Protein AF-A0A376K3M1-F1 (afdb_monomer)

Structure (mmCIF, N/CA/C/O backbone):
data_AF-A0A376K3M1-F1
#
_entry.id   AF-A0A376K3M1-F1
#
loop_
_atom_site.group_PDB
_atom_site.id
_atom_site.type_symbol
_atom_site.label_atom_id
_atom_site.label_alt_id
_atom_site.label_comp_id
_atom_site.label_asym_id
_atom_site.label_entity_id
_atom_site.label_seq_id
_atom_site.pdbx_PDB_ins_code
_atom_site.Cartn_x
_atom_site.Cartn_y
_atom_site.Cartn_z
_atom_site.occupancy
_atom_site.B_iso_or_equiv
_atom_site.auth_seq_id
_atom_site.auth_comp_id
_atom_site.auth_asym_id
_atom_site.auth_atom_id
_atom_site.pdbx_PDB_model_num
ATOM 1 N N . MET A 1 1 ? 22.649 -4.573 9.377 1.00 35.03 1 MET A N 1
ATOM 2 C CA . MET A 1 1 ? 21.528 -5.254 10.057 1.00 35.03 1 MET A CA 1
ATOM 3 C C . MET A 1 1 ? 20.414 -5.437 9.044 1.00 35.03 1 MET A C 1
ATOM 5 O O . MET A 1 1 ? 19.649 -4.514 8.793 1.00 35.03 1 MET A O 1
ATOM 9 N N . GLU A 1 2 ? 20.400 -6.587 8.384 1.00 42.19 2 GLU A N 1
ATOM 10 C CA . GLU A 1 2 ? 19.423 -6.925 7.355 1.00 42.19 2 GLU A CA 1
ATOM 11 C C . GLU A 1 2 ? 18.189 -7.479 8.070 1.00 42.19 2 GLU A C 1
ATOM 13 O O . GLU A 1 2 ? 18.160 -8.619 8.524 1.00 42.19 2 GLU A O 1
ATOM 18 N N . ASN A 1 3 ? 17.200 -6.616 8.305 1.00 45.53 3 ASN A N 1
ATOM 19 C CA . ASN A 1 3 ? 15.932 -7.010 8.913 1.00 45.53 3 ASN A CA 1
ATOM 20 C C . ASN A 1 3 ? 15.087 -7.697 7.827 1.00 45.53 3 ASN A C 1
ATOM 22 O O . ASN A 1 3 ? 14.103 -7.145 7.322 1.00 45.53 3 ASN A O 1
ATOM 26 N N . GLU A 1 4 ? 15.527 -8.886 7.408 1.00 48.16 4 GLU A N 1
ATOM 27 C CA . GLU A 1 4 ? 14.721 -9.801 6.615 1.00 48.16 4 GLU A CA 1
ATOM 28 C C . GLU A 1 4 ? 13.447 -10.070 7.407 1.00 48.16 4 GLU A C 1
ATOM 30 O O . GLU A 1 4 ? 13.436 -10.678 8.478 1.00 48.16 4 GLU A O 1
ATOM 35 N N . GLN A 1 5 ? 12.359 -9.501 6.903 1.00 53.62 5 GLN A N 1
ATOM 36 C CA . GLN A 1 5 ? 11.024 -9.633 7.452 1.00 53.62 5 GLN A CA 1
ATOM 37 C C . GLN A 1 5 ? 10.723 -11.128 7.569 1.00 53.62 5 GLN A C 1
ATOM 39 O O . GLN A 1 5 ? 10.420 -11.761 6.559 1.00 53.62 5 GLN A O 1
ATOM 44 N N . ARG A 1 6 ? 10.841 -11.691 8.784 1.00 54.84 6 ARG A N 1
ATOM 45 C CA . ARG A 1 6 ? 10.531 -13.102 9.045 1.00 54.84 6 ARG A CA 1
ATOM 46 C C . ARG A 1 6 ? 9.170 -13.395 8.419 1.00 54.84 6 ARG A C 1
ATOM 48 O O . ARG A 1 6 ? 8.201 -12.722 8.796 1.00 54.84 6 ARG A O 1
ATOM 55 N N . PRO A 1 7 ? 9.079 -14.331 7.459 1.00 55.19 7 PRO A N 1
ATOM 56 C CA . PRO A 1 7 ? 7.820 -14.624 6.805 1.00 55.19 7 PRO A CA 1
ATOM 57 C C . PRO A 1 7 ? 6.834 -15.046 7.888 1.00 55.19 7 PRO A C 1
ATOM 59 O O . PRO A 1 7 ? 7.030 -16.035 8.594 1.00 55.19 7 PRO A O 1
ATOM 62 N N . THR A 1 8 ? 5.799 -14.232 8.084 1.00 59.06 8 THR A N 1
ATOM 63 C CA . THR A 1 8 ? 4.713 -14.571 8.996 1.00 59.06 8 THR A CA 1
ATOM 64 C C . THR A 1 8 ? 4.053 -15.789 8.375 1.00 59.06 8 THR A C 1
ATOM 66 O O . THR A 1 8 ? 3.540 -15.704 7.264 1.00 59.06 8 THR A O 1
ATOM 69 N N . ARG A 1 9 ? 4.186 -16.937 9.039 1.00 60.66 9 ARG A N 1
ATOM 70 C CA . ARG A 1 9 ? 3.801 -18.270 8.561 1.00 60.66 9 ARG A CA 1
ATOM 71 C C . ARG A 1 9 ? 2.363 -18.248 8.021 1.00 60.66 9 ARG A C 1
ATOM 73 O O . ARG A 1 9 ? 1.428 -18.312 8.806 1.00 60.66 9 ARG A O 1
ATOM 80 N N . GLY A 1 10 ? 2.194 -18.057 6.712 1.00 61.91 10 GLY A N 1
ATOM 81 C CA . GLY A 1 10 ? 0.915 -18.109 5.988 1.00 61.91 10 GLY A CA 1
ATOM 82 C C . GLY A 1 10 ? -0.232 -17.208 6.477 1.00 61.91 10 GLY A C 1
ATOM 83 O O . GLY A 1 10 ? -1.339 -17.350 5.969 1.00 61.91 10 GLY A O 1
ATOM 84 N N . ARG A 1 11 ? -0.032 -16.311 7.454 1.00 76.56 11 ARG A N 1
ATOM 85 C CA . ARG A 1 11 ? -1.136 -15.515 8.010 1.00 76.56 11 ARG A CA 1
ATOM 86 C C . ARG A 1 11 ? -1.522 -14.414 7.025 1.00 76.56 11 ARG A C 1
ATOM 88 O O . ARG A 1 11 ? -0.726 -13.501 6.795 1.00 76.56 11 ARG A O 1
ATOM 95 N N . LEU A 1 12 ? -2.744 -14.494 6.496 1.00 81.06 12 LEU A N 1
ATOM 96 C CA . LEU A 1 12 ? -3.334 -13.430 5.687 1.00 81.06 12 LEU A CA 1
ATOM 97 C C . LEU A 1 12 ? -3.331 -12.116 6.479 1.00 81.06 12 LEU A C 1
ATOM 99 O O . LEU A 1 12 ? -3.625 -12.086 7.680 1.00 81.06 12 LEU A O 1
ATOM 103 N N . SER A 1 13 ? -2.938 -11.030 5.820 1.00 87.69 13 SER A N 1
ATOM 104 C CA . SER A 1 13 ? -3.024 -9.692 6.398 1.00 87.69 13 SER A CA 1
ATOM 105 C C . SER A 1 13 ? -4.470 -9.199 6.356 1.00 87.69 13 SER A C 1
ATOM 107 O O . SER A 1 13 ? -5.246 -9.656 5.525 1.00 87.69 13 SER A O 1
ATOM 109 N N . LYS A 1 14 ? -4.837 -8.230 7.208 1.00 91.19 14 LYS A N 1
ATOM 110 C CA . LYS A 1 14 ? -6.176 -7.611 7.144 1.00 91.19 14 LYS A CA 1
ATOM 111 C C . LYS A 1 14 ? -6.497 -7.065 5.749 1.00 91.19 14 LYS A C 1
ATOM 113 O O . LYS A 1 14 ? -7.626 -7.178 5.307 1.00 91.19 14 LYS A O 1
ATOM 118 N N . VAL A 1 15 ? -5.486 -6.551 5.045 1.00 92.31 15 VAL A N 1
ATOM 119 C CA . VAL A 1 15 ? -5.622 -6.075 3.661 1.00 92.31 15 VAL A CA 1
ATOM 120 C C . VAL A 1 15 ? -6.067 -7.193 2.711 1.00 92.31 15 VAL A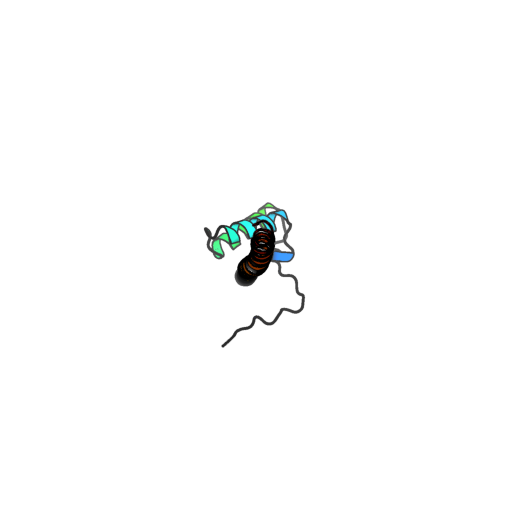 C 1
ATOM 122 O O . VAL A 1 15 ? -6.860 -6.944 1.811 1.00 92.31 15 VAL A O 1
ATOM 125 N N . ASP A 1 16 ? -5.595 -8.424 2.926 1.00 90.38 16 ASP A N 1
ATOM 126 C CA . ASP A 1 16 ? -5.963 -9.580 2.097 1.00 90.38 16 ASP A CA 1
ATOM 127 C C . ASP A 1 16 ? -7.406 -10.052 2.369 1.00 90.38 16 ASP A C 1
ATOM 129 O O . ASP A 1 16 ? -7.974 -10.771 1.554 1.00 90.38 16 ASP A O 1
ATOM 133 N N . LEU A 1 17 ? -7.995 -9.644 3.500 1.00 92.06 17 LEU A N 1
ATOM 134 C CA . LEU A 1 17 ? -9.363 -9.979 3.912 1.00 92.06 17 LEU A CA 1
ATOM 135 C C . LEU A 1 17 ? -10.390 -8.910 3.507 1.00 92.06 17 LEU A C 1
ATOM 137 O O . LEU A 1 17 ? -11.586 -9.130 3.677 1.00 92.06 17 LEU A O 1
ATOM 141 N N . LEU A 1 18 ? -9.939 -7.761 2.992 1.00 93.19 18 LEU A N 1
ATOM 142 C CA . LEU A 1 18 ? -10.837 -6.703 2.537 1.00 93.19 18 LEU A CA 1
ATOM 143 C C . LEU A 1 18 ? -11.640 -7.158 1.307 1.00 93.19 18 LEU A C 1
ATOM 145 O O . LEU A 1 18 ? -11.077 -7.843 0.441 1.00 93.19 18 LEU A O 1
ATOM 149 N N . PRO A 1 19 ? -12.908 -6.716 1.178 1.00 94.62 19 PRO A N 1
ATOM 150 C CA . PRO A 1 19 ? -13.670 -6.869 -0.054 1.00 94.62 19 PRO A CA 1
ATOM 151 C C . PRO A 1 19 ? -12.924 -6.297 -1.259 1.00 94.62 19 PRO A C 1
ATOM 153 O O . PRO A 1 19 ? -12.206 -5.299 -1.147 1.00 94.62 19 PRO A O 1
ATOM 156 N N . ASP A 1 20 ? -13.129 -6.915 -2.421 1.00 94.94 20 ASP A N 1
ATOM 157 C CA . ASP A 1 20 ? -12.385 -6.602 -3.643 1.00 94.94 20 ASP A CA 1
ATOM 158 C C . ASP A 1 20 ? -12.470 -5.117 -4.024 1.00 94.94 20 ASP A C 1
ATOM 160 O O . ASP A 1 20 ? -11.452 -4.537 -4.392 1.00 94.94 20 ASP A O 1
ATOM 164 N N . SER A 1 21 ? -13.630 -4.472 -3.849 1.00 94.81 21 SER A N 1
ATOM 165 C CA . SER A 1 21 ? -13.820 -3.042 -4.138 1.00 94.81 21 SER A CA 1
ATOM 166 C C . SER A 1 21 ? -12.884 -2.138 -3.326 1.00 94.81 21 SER A C 1
ATOM 168 O O . SER A 1 21 ? -12.191 -1.287 -3.883 1.00 94.81 21 SER A O 1
ATOM 170 N N . ILE A 1 22 ? -12.815 -2.350 -2.010 1.00 96.19 22 ILE A N 1
ATOM 171 C CA . ILE A 1 22 ? -11.974 -1.561 -1.100 1.00 96.19 22 ILE A CA 1
ATOM 172 C C . ILE A 1 22 ? -10.497 -1.891 -1.336 1.00 96.19 22 ILE A C 1
ATOM 174 O O . ILE A 1 22 ? -9.634 -1.010 -1.318 1.00 96.19 22 ILE A O 1
ATOM 178 N N . ARG A 1 23 ? -10.188 -3.167 -1.594 1.00 95.88 23 ARG A N 1
ATOM 179 C CA . ARG A 1 23 ? -8.822 -3.615 -1.873 1.00 95.88 23 ARG A CA 1
ATOM 180 C C . ARG A 1 23 ? -8.276 -3.008 -3.168 1.00 95.88 23 ARG A C 1
ATOM 182 O O . ARG A 1 23 ? -7.123 -2.577 -3.179 1.00 95.88 23 ARG A O 1
ATOM 189 N N . GLU A 1 24 ? -9.089 -2.931 -4.218 1.00 96.31 24 GLU A N 1
ATOM 190 C CA . GLU A 1 24 ? -8.732 -2.288 -5.488 1.00 96.31 24 GLU A CA 1
ATOM 191 C C . GLU A 1 24 ? -8.464 -0.790 -5.279 1.00 96.31 24 GLU A C 1
ATOM 193 O O . GLU A 1 24 ? -7.424 -0.278 -5.698 1.00 96.31 24 GLU A O 1
ATOM 198 N N . GLN A 1 25 ? -9.335 -0.101 -4.530 1.00 97.06 25 GLN A N 1
ATOM 199 C CA . GLN A 1 25 ? -9.151 1.313 -4.189 1.00 97.06 25 GLN A CA 1
ATOM 200 C C . GLN A 1 25 ? -7.845 1.552 -3.416 1.00 97.06 25 GLN A C 1
ATOM 202 O O . GLN A 1 25 ? -7.094 2.482 -3.726 1.00 97.06 25 GLN A O 1
ATOM 207 N N . LEU A 1 26 ? -7.520 0.683 -2.454 1.00 96.81 26 LEU A N 1
ATOM 208 C CA . LEU A 1 26 ? 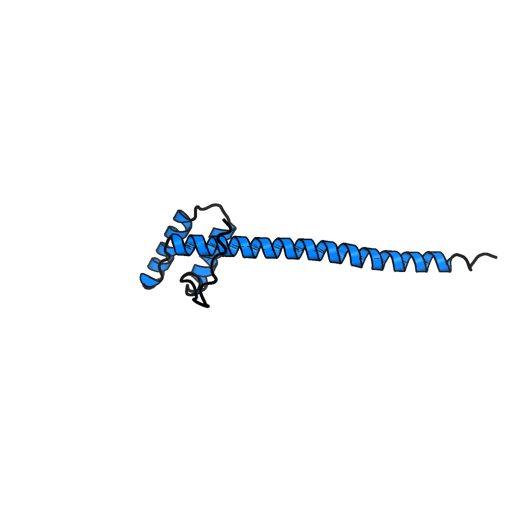-6.247 0.733 -1.734 1.00 96.81 26 LEU A CA 1
ATOM 209 C C . LEU A 1 26 ? -5.055 0.571 -2.689 1.00 96.81 26 LEU A C 1
ATOM 211 O O . LEU A 1 26 ? -4.072 1.310 -2.589 1.00 96.81 26 LEU A O 1
ATOM 215 N N . HIS A 1 27 ? -5.112 -0.396 -3.608 1.00 95.88 27 HIS A N 1
ATOM 216 C CA . HIS A 1 27 ? -4.027 -0.645 -4.566 1.00 95.88 27 HIS A CA 1
ATOM 217 C C . HIS A 1 27 ? -3.834 0.533 -5.514 1.00 95.88 27 HIS A C 1
ATOM 219 O O . HIS A 1 27 ? -2.690 0.892 -5.810 1.00 95.88 27 HIS A O 1
ATOM 225 N N . GLN A 1 28 ? -4.928 1.163 -5.938 1.00 96.44 28 GLN A N 1
ATOM 226 C CA . GLN A 1 28 ? -4.892 2.364 -6.756 1.00 96.44 28 GLN A CA 1
ATOM 227 C C . GLN A 1 28 ? -4.184 3.508 -6.021 1.00 96.44 28 GLN A C 1
ATOM 229 O O . GLN A 1 28 ? -3.206 4.055 -6.534 1.00 96.44 28 GLN A O 1
ATOM 234 N N . MET A 1 29 ? -4.585 3.813 -4.782 1.00 96.56 29 MET A N 1
ATOM 235 C CA . MET A 1 29 ? -3.964 4.891 -4.001 1.00 96.56 29 MET A CA 1
ATOM 236 C C . MET A 1 29 ? -2.470 4.649 -3.740 1.00 96.56 29 MET A C 1
ATOM 238 O O . MET A 1 29 ? -1.668 5.580 -3.834 1.00 96.56 29 MET A O 1
ATOM 242 N N . LEU A 1 30 ? -2.078 3.400 -3.458 1.00 95.25 30 LEU A N 1
ATOM 243 C CA . LEU A 1 30 ? -0.672 3.021 -3.277 1.00 95.25 30 LEU A CA 1
ATOM 244 C C . LEU A 1 30 ? 0.153 3.207 -4.560 1.00 95.25 30 LEU A C 1
ATOM 246 O O . LEU A 1 30 ? 1.326 3.578 -4.490 1.00 95.25 30 LEU A O 1
ATOM 250 N N . ARG A 1 31 ? -0.441 2.954 -5.731 1.00 92.44 31 ARG A N 1
ATOM 251 C CA . ARG A 1 31 ? 0.222 3.103 -7.034 1.00 92.44 31 ARG A CA 1
ATOM 252 C C . ARG A 1 31 ? 0.367 4.562 -7.455 1.00 92.44 31 ARG A C 1
ATOM 254 O O . ARG A 1 31 ? 1.390 4.909 -8.038 1.00 92.44 31 ARG A O 1
ATOM 261 N N . GLU A 1 32 ? -0.636 5.391 -7.179 1.00 94.38 32 GLU A N 1
ATOM 262 C CA . GLU A 1 32 ? -0.652 6.807 -7.570 1.00 94.38 32 GLU A CA 1
ATOM 263 C C . GLU A 1 32 ? 0.411 7.640 -6.845 1.00 94.38 32 GLU A C 1
ATOM 265 O O . GLU A 1 32 ? 0.831 8.668 -7.367 1.00 94.38 32 GLU A O 1
ATOM 270 N N . LYS A 1 33 ? 0.859 7.210 -5.655 1.00 90.75 33 LYS A N 1
ATOM 271 C CA . LYS A 1 33 ? 1.928 7.858 -4.862 1.00 90.75 33 LYS A CA 1
ATOM 272 C C . LYS A 1 33 ? 1.706 9.348 -4.561 1.00 90.75 33 LYS A C 1
ATOM 274 O O . LYS A 1 33 ? 2.649 10.054 -4.218 1.00 90.75 33 LYS A O 1
ATOM 279 N N . ARG A 1 34 ? 0.460 9.815 -4.652 1.00 95.31 34 ARG A N 1
ATOM 280 C CA . ARG A 1 34 ? 0.049 11.200 -4.367 1.00 95.31 34 ARG A CA 1
ATOM 281 C C . ARG A 1 34 ? -0.515 11.408 -2.959 1.00 95.31 34 ARG A C 1
ATOM 283 O O . ARG A 1 34 ? -0.796 12.538 -2.593 1.00 95.31 34 ARG A O 1
ATOM 290 N N . HIS A 1 35 ? -0.666 10.325 -2.198 1.00 95.00 35 HIS A N 1
ATOM 291 C CA . HIS A 1 35 ? -1.140 10.331 -0.816 1.00 95.00 35 HIS A CA 1
ATOM 292 C C . HIS A 1 35 ? -0.073 9.729 0.100 1.00 95.00 35 HIS A C 1
ATOM 294 O O . HIS A 1 35 ? 0.631 8.780 -0.269 1.00 95.00 35 HIS A O 1
ATOM 300 N N . THR A 1 36 ? 0.026 10.250 1.314 1.00 95.81 36 THR A N 1
ATOM 301 C CA . THR A 1 36 ? 0.811 9.662 2.395 1.00 95.81 36 THR A CA 1
ATOM 302 C C . THR A 1 36 ? 0.176 8.353 2.872 1.00 95.81 36 THR A C 1
ATOM 304 O O . THR A 1 36 ? -1.014 8.106 2.694 1.00 95.81 36 THR A O 1
ATOM 307 N N . GLN A 1 37 ? 0.957 7.490 3.529 1.00 94.88 37 GLN A N 1
ATOM 308 C CA . GLN A 1 37 ? 0.409 6.245 4.091 1.00 94.88 37 GLN A CA 1
ATOM 309 C C . GLN A 1 37 ? -0.641 6.505 5.183 1.00 94.88 37 GLN A C 1
ATOM 311 O O . GLN A 1 37 ? -1.501 5.657 5.398 1.00 94.88 37 GLN A O 1
ATOM 316 N N . GLU A 1 38 ? -0.579 7.655 5.859 1.00 96.75 38 GLU A N 1
ATOM 317 C CA . GLU A 1 38 ? -1.579 8.059 6.850 1.00 96.75 38 GLU A CA 1
ATOM 318 C C . GLU A 1 38 ? -2.914 8.375 6.171 1.00 96.75 38 GLU A C 1
ATOM 320 O O . GLU A 1 38 ? -3.917 7.747 6.494 1.00 96.75 38 GLU A O 1
ATOM 325 N N . GLU A 1 39 ? -2.889 9.235 5.151 1.00 97.69 39 GLU A N 1
ATOM 326 C CA . GLU A 1 39 ? -4.069 9.611 4.361 1.00 97.69 39 GLU A CA 1
ATOM 327 C C . GLU A 1 39 ? -4.705 8.395 3.678 1.00 97.69 39 GLU A C 1
ATOM 329 O O . GLU A 1 39 ? -5.922 8.243 3.677 1.00 97.69 39 GLU A O 1
ATOM 334 N N . ILE A 1 40 ? -3.888 7.479 3.139 1.00 97.62 40 ILE A N 1
ATOM 335 C CA . ILE A 1 40 ? -4.389 6.220 2.568 1.00 97.62 40 ILE A CA 1
ATOM 336 C C . ILE A 1 40 ? -5.103 5.396 3.640 1.00 97.62 40 ILE A C 1
ATOM 338 O O . ILE A 1 40 ? -6.146 4.808 3.369 1.00 97.62 40 ILE A O 1
ATOM 342 N N . ARG A 1 41 ? -4.559 5.328 4.861 1.00 97.62 41 ARG A N 1
ATOM 343 C CA . ARG A 1 41 ? -5.192 4.571 5.944 1.00 97.62 41 ARG A CA 1
ATOM 344 C C . ARG A 1 41 ? -6.536 5.169 6.326 1.00 97.62 41 ARG A C 1
ATOM 346 O O . ARG A 1 41 ? -7.492 4.421 6.483 1.00 97.62 41 ARG A O 1
ATOM 353 N N . GLU A 1 42 ? -6.582 6.483 6.498 1.00 97.94 42 GLU A N 1
ATOM 354 C CA . GLU A 1 42 ? -7.796 7.206 6.872 1.00 97.94 42 GLU A CA 1
ATOM 355 C C . GLU A 1 42 ? -8.877 7.038 5.808 1.00 97.94 42 GLU A C 1
ATOM 357 O O . GLU A 1 42 ? -9.982 6.621 6.138 1.00 97.94 42 GLU A O 1
ATOM 362 N N . ALA A 1 43 ? -8.535 7.233 4.532 1.00 97.56 43 ALA A N 1
ATOM 363 C CA . ALA A 1 43 ? -9.469 7.050 3.425 1.00 97.56 43 ALA A CA 1
ATOM 364 C C . ALA A 1 43 ? -10.017 5.616 3.349 1.00 97.56 43 ALA A C 1
ATOM 366 O O . ALA A 1 43 ? -11.211 5.416 3.148 1.00 97.56 43 ALA A O 1
ATOM 367 N N . ILE A 1 44 ? -9.166 4.601 3.534 1.00 97.56 44 ILE A N 1
ATOM 368 C CA . ILE A 1 44 ? -9.613 3.204 3.494 1.00 97.56 44 ILE A CA 1
ATOM 369 C C . ILE A 1 44 ? -10.455 2.841 4.717 1.00 97.56 44 ILE A C 1
ATOM 371 O O . ILE A 1 44 ? -11.441 2.129 4.564 1.00 97.56 44 ILE A O 1
ATOM 375 N N . ASN A 1 45 ? -10.115 3.327 5.912 1.00 97.25 45 ASN A N 1
ATOM 376 C CA . ASN A 1 45 ? -10.942 3.084 7.094 1.00 97.25 45 ASN A CA 1
ATOM 377 C C . ASN A 1 45 ? -12.300 3.795 6.987 1.00 97.25 45 ASN A C 1
ATOM 379 O O . ASN A 1 45 ? -13.304 3.185 7.329 1.00 97.25 45 ASN A O 1
ATOM 383 N N . ALA A 1 46 ? -12.351 5.003 6.417 1.00 97.25 46 ALA A N 1
ATOM 384 C CA . ALA A 1 46 ? -13.613 5.683 6.125 1.00 97.25 46 ALA A CA 1
ATOM 385 C C . ALA A 1 46 ? -14.484 4.872 5.150 1.00 97.25 46 ALA A C 1
ATOM 387 O O . ALA A 1 46 ? -15.667 4.681 5.402 1.00 97.25 46 ALA A O 1
ATOM 388 N N . LEU A 1 47 ? -13.893 4.302 4.092 1.00 95.94 47 LEU A N 1
ATOM 389 C CA . LEU A 1 47 ? -14.618 3.411 3.177 1.00 95.94 47 LEU A CA 1
ATOM 390 C C . LEU A 1 47 ? -15.114 2.132 3.866 1.00 95.94 47 LEU A C 1
ATOM 392 O O . LEU A 1 47 ? -16.205 1.657 3.566 1.00 95.94 47 LEU A O 1
ATOM 396 N N . ILE A 1 48 ? -14.333 1.553 4.781 1.00 95.44 48 ILE A N 1
ATOM 397 C CA . ILE A 1 48 ? -14.759 0.389 5.576 1.00 95.44 48 ILE A CA 1
ATOM 398 C C . ILE A 1 48 ? -16.011 0.742 6.391 1.00 95.44 48 ILE A C 1
ATOM 400 O O . ILE A 1 48 ? -16.976 -0.025 6.376 1.00 95.44 48 ILE A O 1
ATOM 404 N N . ASP A 1 49 ? -16.023 1.918 7.019 1.00 95.50 49 ASP A N 1
ATOM 405 C CA . ASP A 1 49 ? -17.159 2.403 7.804 1.00 95.50 49 ASP A CA 1
ATOM 406 C C . ASP A 1 49 ? -18.380 2.701 6.911 1.00 95.50 49 ASP A C 1
ATOM 408 O O . ASP A 1 49 ? -19.489 2.265 7.217 1.00 95.50 49 ASP A O 1
ATOM 412 N N . GLU A 1 50 ? -18.188 3.353 5.759 1.00 95.06 50 GLU A N 1
ATOM 413 C CA . GLU A 1 50 ? -19.248 3.626 4.769 1.00 95.06 50 GLU A CA 1
ATOM 414 C C . GLU A 1 50 ? -19.900 2.345 4.227 1.00 95.06 50 GLU A C 1
ATOM 416 O O . GLU A 1 50 ? -21.103 2.305 3.963 1.00 95.06 50 GLU A O 1
ATOM 421 N N . HIS A 1 51 ? -19.120 1.271 4.091 1.00 92.56 51 HIS A N 1
ATOM 422 C CA . HIS A 1 51 ? -19.606 -0.042 3.676 1.00 92.56 51 HIS A CA 1
ATOM 423 C C . HIS A 1 51 ? -20.236 -0.860 4.822 1.00 92.56 51 HIS A C 1
ATOM 425 O O . HIS A 1 51 ? -20.599 -2.018 4.598 1.00 92.56 51 HIS A O 1
ATOM 431 N N . ASN A 1 52 ? -20.398 -0.283 6.022 1.00 93.12 52 ASN A N 1
ATOM 432 C CA . ASN A 1 52 ? -20.900 -0.951 7.231 1.00 93.12 52 ASN A CA 1
ATOM 433 C C . ASN A 1 52 ? -20.136 -2.243 7.565 1.00 93.12 52 ASN A C 1
ATOM 435 O O . ASN A 1 52 ? -20.715 -3.239 8.010 1.00 93.12 52 ASN A O 1
ATOM 439 N N . LEU A 1 53 ? -18.827 -2.250 7.318 1.00 92.62 53 LEU A N 1
ATOM 440 C CA . LEU A 1 53 ? -17.975 -3.371 7.676 1.00 92.62 53 LEU A CA 1
ATOM 441 C C . LEU A 1 53 ? -17.586 -3.295 9.163 1.00 92.62 53 LEU A C 1
ATOM 443 O O . LEU A 1 53 ? -17.421 -2.205 9.705 1.00 92.62 53 LEU A O 1
ATOM 447 N N . PRO A 1 54 ? -17.394 -4.445 9.832 1.00 93.00 54 PRO A N 1
ATOM 448 C CA . PRO A 1 54 ? -16.868 -4.498 11.191 1.00 93.00 54 PRO A CA 1
ATOM 449 C C . PRO A 1 54 ? -15.589 -3.671 11.401 1.00 93.00 54 PRO A C 1
ATOM 451 O O . PRO A 1 54 ? -14.644 -3.765 10.615 1.00 93.00 54 PRO A O 1
ATOM 454 N N . GLU A 1 55 ? -15.506 -2.955 12.529 1.00 91.12 55 GLU A N 1
ATOM 455 C CA . GLU A 1 55 ? -14.335 -2.145 12.920 1.00 91.12 55 GLU A CA 1
ATOM 456 C C . GLU A 1 55 ? -13.043 -2.983 12.981 1.00 91.12 55 GLU A C 1
ATOM 458 O O . GLU A 1 55 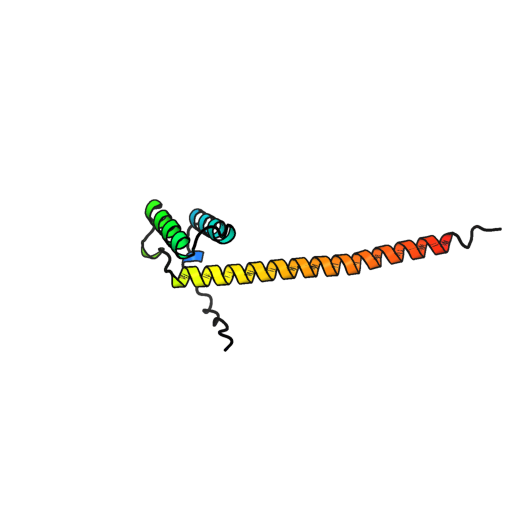? -11.940 -2.526 12.685 1.00 91.12 55 GLU A O 1
ATOM 463 N N . GLU A 1 56 ? -13.160 -4.276 13.278 1.00 91.50 56 GLU A N 1
ATOM 464 C CA . GLU A 1 56 ? -12.043 -5.218 13.252 1.00 91.50 56 GLU A CA 1
ATOM 465 C C . GLU A 1 56 ? -11.386 -5.374 11.867 1.00 91.50 56 GLU A C 1
ATOM 467 O O . GLU A 1 56 ? -10.227 -5.800 11.799 1.00 91.50 56 GLU A O 1
ATOM 472 N N . MET A 1 57 ? -12.055 -4.989 10.774 1.00 92.50 57 MET A N 1
ATOM 473 C CA . MET A 1 57 ? -11.459 -4.916 9.436 1.00 92.50 57 MET A CA 1
ATOM 474 C C . MET A 1 57 ? -10.664 -3.635 9.193 1.00 92.50 57 MET A C 1
ATOM 476 O O . MET A 1 57 ? -9.832 -3.621 8.281 1.00 92.50 57 MET A O 1
ATOM 480 N N . GLN A 1 58 ? -10.811 -2.611 10.040 1.00 95.50 58 GLN A N 1
ATOM 481 C CA . GLN A 1 58 ? -10.025 -1.392 9.918 1.00 95.50 58 GLN A CA 1
ATOM 482 C C . GLN A 1 58 ? -8.522 -1.688 9.951 1.00 95.50 58 GLN A C 1
ATOM 484 O O . GLN A 1 58 ? -7.987 -2.523 10.710 1.00 95.50 58 GLN A O 1
ATOM 489 N N . LEU A 1 59 ? -7.817 -0.975 9.080 1.00 95.75 59 LEU A N 1
ATOM 490 C CA . LEU A 1 59 ? -6.392 -1.108 8.895 1.00 95.75 59 LEU A CA 1
ATOM 491 C C . LEU A 1 59 ? -5.650 -0.352 9.994 1.00 95.75 59 LEU A C 1
ATOM 493 O O . LEU A 1 59 ? -5.853 0.835 10.234 1.00 95.75 59 LEU A O 1
ATOM 497 N N . SER A 1 60 ? -4.704 -1.046 10.624 1.00 96.00 60 SER A N 1
ATOM 498 C CA . SER A 1 60 ? -3.705 -0.404 11.483 1.00 96.00 60 SER A CA 1
ATOM 499 C C . SER A 1 60 ? -2.616 0.266 10.640 1.00 96.00 60 SER A C 1
ATOM 501 O O . SER A 1 60 ? -2.244 -0.255 9.583 1.00 96.00 60 SER A O 1
ATOM 503 N N . ARG A 1 61 ? -2.008 1.338 11.164 1.00 95.06 61 ARG A N 1
ATOM 504 C CA . ARG A 1 61 ? -0.844 2.007 10.553 1.00 95.06 61 ARG A CA 1
ATOM 505 C C . ARG A 1 61 ? 0.260 1.020 10.198 1.00 95.06 61 ARG A C 1
ATOM 507 O O . ARG A 1 61 ? 0.683 0.912 9.055 1.00 95.06 61 ARG A O 1
ATOM 514 N N . THR A 1 62 ? 0.704 0.235 11.175 1.00 94.75 62 THR A N 1
ATOM 515 C CA . THR A 1 62 ? 1.801 -0.714 10.973 1.00 94.75 62 THR A CA 1
ATOM 516 C C . THR A 1 62 ? 1.444 -1.806 9.960 1.00 94.75 62 THR A C 1
ATOM 518 O O . THR A 1 62 ? 2.306 -2.214 9.182 1.00 94.75 62 THR A O 1
ATOM 521 N N . GLY A 1 63 ? 0.193 -2.278 9.947 1.00 93.19 63 GLY A N 1
ATOM 522 C CA . GLY A 1 63 ? -0.285 -3.258 8.971 1.00 93.19 63 GLY A CA 1
ATOM 523 C C . GLY A 1 63 ? -0.230 -2.724 7.541 1.00 93.19 63 GLY A C 1
ATOM 524 O O . GLY A 1 63 ? 0.351 -3.380 6.674 1.00 93.19 63 GLY A O 1
ATOM 525 N N . LEU A 1 64 ? -0.747 -1.512 7.325 1.00 95.62 64 LEU A N 1
ATOM 526 C CA . LEU A 1 64 ? -0.709 -0.844 6.026 1.00 95.62 64 LEU A CA 1
ATOM 527 C C . LEU A 1 64 ? 0.732 -0.606 5.558 1.00 95.62 64 LEU A C 1
ATOM 529 O O . LEU A 1 64 ? 1.080 -0.968 4.437 1.00 95.62 64 LEU A O 1
ATOM 533 N N . ASN A 1 65 ? 1.604 -0.097 6.430 1.00 94.62 65 ASN A N 1
ATOM 534 C CA . ASN A 1 65 ? 2.993 0.208 6.073 1.00 94.62 65 ASN A CA 1
ATOM 535 C C . ASN A 1 65 ? 3.774 -1.049 5.649 1.00 94.62 65 ASN A C 1
ATOM 537 O O . ASN A 1 65 ? 4.558 -1.022 4.692 1.00 94.62 65 ASN A O 1
ATOM 541 N N . ARG A 1 66 ? 3.554 -2.178 6.340 1.00 93.62 66 ARG A N 1
ATOM 542 C CA . ARG A 1 66 ? 4.145 -3.474 5.965 1.00 93.62 66 ARG A CA 1
ATOM 543 C C . ARG A 1 66 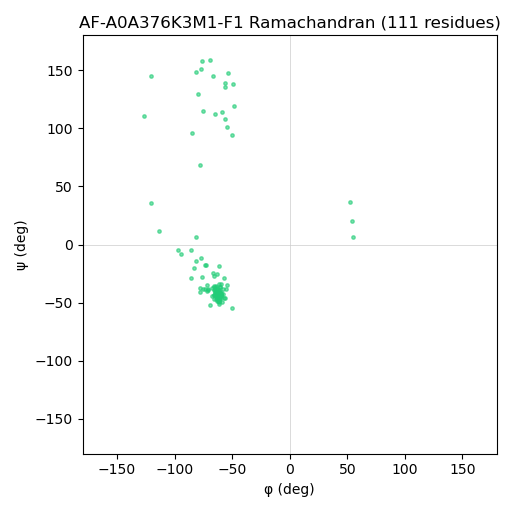? 3.617 -3.955 4.617 1.00 93.62 66 ARG A C 1
ATOM 545 O O . ARG A 1 66 ? 4.403 -4.442 3.805 1.00 93.62 66 ARG A O 1
ATOM 552 N N . TYR A 1 67 ? 2.314 -3.821 4.383 1.00 94.25 67 TYR A N 1
ATOM 553 C CA . TYR A 1 67 ? 1.690 -4.203 3.121 1.00 94.25 67 TYR A CA 1
ATOM 554 C C . TYR A 1 67 ? 2.216 -3.359 1.951 1.00 94.25 67 TYR A C 1
ATOM 556 O O . TYR A 1 67 ? 2.690 -3.913 0.962 1.00 94.25 67 TYR A O 1
ATOM 564 N N . ALA A 1 68 ? 2.251 -2.033 2.099 1.00 93.94 68 ALA A N 1
ATOM 565 C CA . ALA A 1 68 ? 2.804 -1.113 1.107 1.00 93.94 68 ALA A CA 1
ATOM 566 C C . ALA A 1 68 ? 4.267 -1.453 0.774 1.00 93.94 68 ALA A C 1
ATOM 568 O O . ALA A 1 68 ? 4.638 -1.594 -0.391 1.00 93.94 68 ALA A O 1
ATOM 569 N N .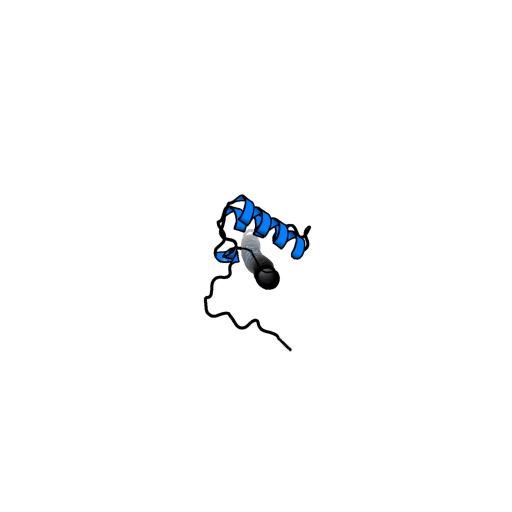 SER A 1 69 ? 5.084 -1.702 1.803 1.00 93.38 69 SER A N 1
ATOM 570 C CA . SER A 1 69 ? 6.479 -2.129 1.632 1.00 93.38 69 SER A CA 1
ATOM 571 C C . SER A 1 69 ? 6.601 -3.458 0.876 1.00 93.38 69 SER A C 1
ATOM 573 O O . SER A 1 69 ? 7.528 -3.646 0.089 1.00 93.38 69 SER A O 1
ATOM 575 N N . ARG A 1 70 ? 5.676 -4.402 1.098 1.00 91.81 70 ARG A N 1
ATOM 576 C CA . ARG A 1 70 ? 5.609 -5.662 0.343 1.00 91.81 70 ARG A CA 1
ATOM 577 C C . ARG A 1 70 ? 5.270 -5.403 -1.127 1.00 91.81 70 ARG A C 1
ATOM 579 O O . ARG A 1 70 ? 5.912 -5.992 -1.992 1.00 91.81 70 ARG A O 1
ATOM 586 N N . MET A 1 71 ? 4.314 -4.521 -1.415 1.00 91.88 71 MET A N 1
ATOM 587 C CA . MET A 1 71 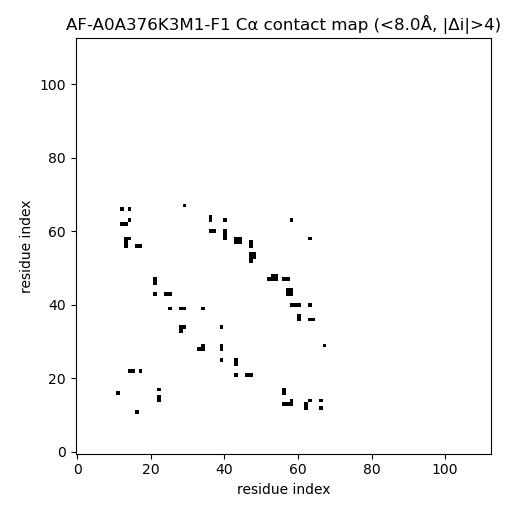? 3.916 -4.181 -2.787 1.00 91.88 71 MET A CA 1
ATOM 588 C C . MET A 1 71 ? 5.037 -3.495 -3.569 1.00 91.88 71 MET A C 1
ATOM 590 O O . MET A 1 71 ? 5.274 -3.848 -4.722 1.00 91.88 71 MET A O 1
ATOM 594 N N . GLU A 1 72 ? 5.799 -2.602 -2.936 1.00 92.56 72 GLU A N 1
ATOM 595 C CA . GLU A 1 72 ? 6.982 -1.998 -3.563 1.00 92.56 72 GLU A CA 1
ATOM 596 C C . GLU A 1 72 ? 8.029 -3.053 -3.953 1.00 92.56 72 GLU A C 1
ATOM 598 O O . GLU A 1 72 ? 8.539 -3.034 -5.075 1.00 92.56 72 GLU A O 1
ATOM 603 N N . LYS A 1 73 ? 8.293 -4.036 -3.078 1.00 93.81 73 LYS A N 1
ATOM 604 C CA . LYS A 1 73 ? 9.203 -5.160 -3.380 1.00 93.81 73 LYS A CA 1
ATOM 605 C C . LYS A 1 73 ? 8.704 -6.005 -4.554 1.00 93.81 73 LYS A C 1
ATOM 607 O O . LYS A 1 73 ? 9.490 -6.359 -5.433 1.00 93.81 73 LYS A O 1
ATOM 612 N N . VAL A 1 74 ? 7.407 -6.319 -4.587 1.00 91.88 74 VAL A N 1
ATOM 613 C CA . VAL A 1 74 ? 6.788 -7.061 -5.699 1.00 91.88 74 VAL A CA 1
ATOM 614 C C . VAL A 1 74 ? 6.915 -6.270 -7.003 1.00 91.88 74 VAL A C 1
ATOM 616 O O . VAL A 1 74 ? 7.365 -6.814 -8.010 1.00 91.88 74 VAL A O 1
ATOM 619 N N . GLY A 1 75 ? 6.605 -4.973 -6.981 1.00 91.44 75 GLY A N 1
ATOM 620 C CA . GLY A 1 75 ? 6.742 -4.093 -8.141 1.00 91.44 75 GLY A CA 1
ATOM 621 C C . GLY A 1 75 ? 8.184 -3.988 -8.645 1.00 91.44 75 GLY A C 1
ATOM 622 O O . GLY A 1 75 ? 8.416 -4.056 -9.852 1.00 91.44 75 GLY A O 1
ATOM 623 N N . ALA A 1 76 ? 9.160 -3.885 -7.739 1.00 94.12 76 ALA A N 1
ATOM 624 C CA . ALA A 1 76 ? 10.581 -3.889 -8.082 1.00 94.12 76 ALA A CA 1
ATOM 625 C C . ALA A 1 76 ? 10.998 -5.195 -8.770 1.00 94.12 76 ALA A C 1
ATOM 627 O O . ALA A 1 76 ? 11.640 -5.161 -9.818 1.00 94.12 76 ALA A O 1
ATOM 628 N N . LYS A 1 77 ? 10.554 -6.344 -8.245 1.00 94.75 77 LYS A N 1
ATOM 629 C CA . LYS A 1 77 ? 10.813 -7.653 -8.858 1.00 94.75 77 LYS A CA 1
ATOM 630 C C . LYS A 1 77 ? 10.214 -7.763 -10.262 1.00 94.75 77 LYS A C 1
ATOM 632 O O . LYS A 1 77 ? 10.859 -8.308 -11.156 1.00 94.75 77 LYS A O 1
ATOM 637 N N . ILE A 1 78 ? 9.005 -7.240 -10.476 1.00 94.12 78 ILE A N 1
ATOM 638 C CA . ILE A 1 78 ? 8.359 -7.236 -11.797 1.00 94.12 78 ILE A CA 1
ATOM 639 C C . ILE A 1 78 ? 9.159 -6.389 -12.794 1.00 94.12 78 ILE A C 1
ATOM 641 O O . ILE A 1 78 ? 9.378 -6.841 -13.916 1.00 94.12 78 ILE A O 1
ATOM 645 N N . ARG A 1 79 ? 9.624 -5.195 -12.402 1.00 93.00 79 ARG A N 1
ATOM 646 C CA . ARG A 1 79 ? 10.458 -4.340 -13.267 1.00 93.00 79 ARG A CA 1
ATOM 647 C C . ARG A 1 79 ? 11.766 -5.028 -13.650 1.00 93.00 79 ARG A C 1
ATOM 649 O O . ARG A 1 79 ? 12.029 -5.178 -14.837 1.00 93.00 79 ARG A O 1
ATOM 656 N N . ALA A 1 80 ? 12.487 -5.571 -12.670 1.00 94.06 80 ALA A N 1
ATOM 657 C CA . ALA A 1 80 ? 13.712 -6.330 -12.920 1.00 94.06 80 ALA A CA 1
ATOM 65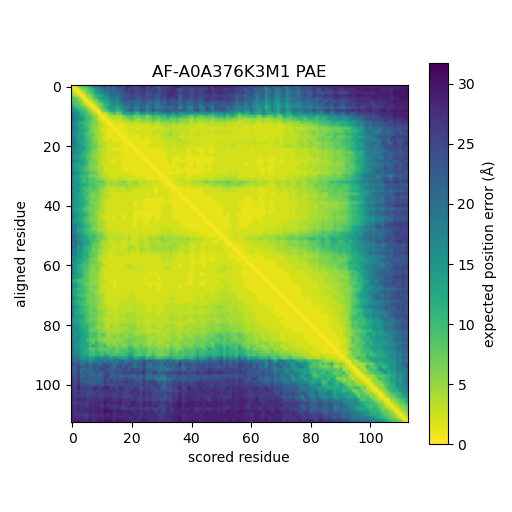8 C C . ALA A 1 80 ? 13.473 -7.538 -13.847 1.00 94.06 80 ALA A C 1
ATOM 660 O O . ALA A 1 80 ? 14.277 -7.835 -14.727 1.00 94.06 80 ALA A O 1
ATOM 661 N N . SER A 1 81 ? 12.335 -8.225 -13.694 1.00 93.81 81 SER A N 1
ATOM 662 C CA . SER A 1 81 ? 11.973 -9.355 -14.562 1.00 93.81 81 SER A CA 1
ATOM 663 C C . SER A 1 81 ? 11.729 -8.918 -16.009 1.00 93.81 81 SER A C 1
ATOM 665 O O . SER A 1 81 ? 12.139 -9.621 -16.930 1.00 93.81 81 SER A O 1
ATOM 667 N N . ARG A 1 82 ? 11.098 -7.753 -16.217 1.00 94.06 82 ARG A N 1
ATOM 668 C CA . ARG A 1 82 ? 10.899 -7.167 -17.552 1.00 94.06 82 ARG A CA 1
ATOM 669 C C . ARG A 1 82 ? 12.228 -6.765 -18.182 1.00 94.06 82 ARG A C 1
ATOM 671 O O . ARG A 1 82 ? 12.484 -7.147 -19.312 1.00 94.06 82 ARG A O 1
ATOM 678 N N . GLU A 1 83 ? 13.095 -6.087 -17.437 1.00 95.25 83 GLU A N 1
ATOM 679 C CA . GLU A 1 83 ? 14.433 -5.705 -17.912 1.00 95.25 83 GLU A CA 1
ATOM 680 C C . GLU A 1 83 ? 15.248 -6.926 -18.360 1.00 95.25 83 GLU A C 1
ATOM 682 O O . GLU A 1 83 ? 15.813 -6.933 -19.453 1.00 95.25 83 GLU A O 1
ATOM 687 N N . MET A 1 84 ? 15.252 -8.003 -17.568 1.00 92.56 84 MET A N 1
ATOM 688 C CA . MET A 1 84 ? 15.906 -9.251 -17.967 1.00 92.56 84 MET A CA 1
ATOM 689 C C . MET A 1 84 ? 15.279 -9.844 -19.231 1.00 92.56 84 MET A C 1
ATOM 691 O O . MET A 1 84 ? 16.014 -10.262 -20.125 1.00 92.56 84 MET A O 1
ATOM 695 N N . ALA A 1 85 ? 13.946 -9.885 -19.325 1.00 91.31 85 ALA A N 1
ATOM 696 C CA . ALA A 1 85 ? 13.255 -10.405 -20.503 1.00 91.31 85 ALA A CA 1
ATOM 697 C C . ALA A 1 85 ? 13.649 -9.645 -21.781 1.00 91.31 85 ALA A C 1
ATOM 699 O O . ALA A 1 85 ? 13.948 -10.288 -22.786 1.00 91.31 85 ALA A O 1
ATOM 700 N N . GLU A 1 86 ? 13.752 -8.314 -21.720 1.00 90.62 86 GLU A N 1
ATOM 701 C CA . GLU A 1 86 ? 14.222 -7.484 -22.837 1.00 90.62 86 GLU A CA 1
ATOM 702 C C . GLU A 1 86 ? 15.674 -7.804 -23.225 1.00 90.62 86 GLU A C 1
ATOM 704 O O . GLU A 1 86 ? 15.983 -7.981 -24.404 1.00 90.62 86 GLU A O 1
ATOM 709 N N . VAL A 1 87 ? 16.574 -7.972 -22.248 1.00 92.69 87 VAL A N 1
ATOM 710 C CA . VAL A 1 87 ? 17.973 -8.363 -22.509 1.00 92.69 87 VAL A CA 1
ATOM 711 C C . VAL A 1 87 ? 18.054 -9.730 -23.197 1.00 92.69 87 VAL A C 1
ATOM 713 O O . VAL A 1 87 ? 18.802 -9.904 -24.166 1.00 92.69 87 VAL A O 1
ATOM 716 N N . TRP A 1 88 ? 17.284 -10.714 -22.724 1.00 88.31 88 TRP A N 1
ATOM 717 C CA . TRP A 1 88 ? 17.243 -12.047 -23.327 1.00 88.31 88 TRP A CA 1
ATOM 718 C C . TRP A 1 88 ? 16.642 -12.017 -24.734 1.00 88.31 88 TRP A C 1
ATOM 720 O O . TRP A 1 88 ? 17.208 -12.632 -25.643 1.00 88.31 88 TRP A O 1
ATOM 730 N N . ALA A 1 89 ? 15.552 -11.273 -24.937 1.00 87.38 89 ALA A N 1
ATOM 731 C CA . ALA A 1 89 ? 14.932 -11.079 -26.242 1.00 87.38 89 ALA A CA 1
ATOM 732 C C . ALA A 1 89 ? 15.903 -10.415 -27.228 1.00 87.38 89 ALA A C 1
ATOM 734 O O . ALA A 1 89 ? 16.071 -10.912 -28.342 1.00 87.38 89 ALA A O 1
ATOM 735 N N . ALA A 1 90 ? 16.627 -9.375 -26.807 1.00 88.75 90 ALA A N 1
ATOM 736 C CA . ALA A 1 90 ? 17.645 -8.718 -27.620 1.00 88.75 90 ALA A CA 1
ATOM 737 C C . ALA A 1 90 ? 18.782 -9.681 -27.998 1.00 88.75 90 ALA A C 1
ATOM 739 O O . ALA A 1 90 ? 19.130 -9.805 -29.172 1.00 88.75 90 ALA A O 1
ATOM 740 N N . LYS A 1 91 ? 19.332 -10.432 -27.033 1.00 85.81 91 LYS A N 1
ATOM 741 C CA . LYS A 1 91 ? 20.441 -11.371 -27.277 1.00 85.81 91 LYS A CA 1
ATOM 742 C C . LYS A 1 91 ? 20.046 -12.530 -28.199 1.00 85.81 91 LYS A C 1
ATOM 744 O O . LYS A 1 91 ? 20.836 -12.941 -29.054 1.00 85.81 91 LYS A O 1
ATOM 749 N N . LEU A 1 92 ? 18.844 -13.081 -28.028 1.00 85.88 92 LEU A N 1
ATOM 750 C CA . LEU A 1 92 ? 18.339 -14.188 -28.846 1.00 85.88 92 LEU A CA 1
ATOM 751 C C . LEU A 1 92 ? 17.854 -13.711 -30.222 1.00 85.88 92 LEU A C 1
ATOM 753 O O . LEU A 1 92 ? 18.178 -14.342 -31.230 1.00 85.88 92 LEU A O 1
ATOM 757 N N . GLY A 1 93 ? 17.161 -12.574 -30.284 1.00 77.31 93 GLY A N 1
ATOM 758 C CA . GLY A 1 93 ? 16.719 -11.940 -31.527 1.00 77.31 93 GLY A CA 1
ATOM 759 C C . GLY A 1 93 ? 17.888 -11.501 -32.412 1.00 77.31 93 GLY A C 1
ATOM 760 O O . GLY A 1 93 ? 17.892 -11.769 -33.614 1.00 77.31 93 GLY A O 1
ATOM 761 N N . PHE A 1 94 ? 18.944 -10.936 -31.819 1.00 63.50 94 PHE A N 1
ATOM 762 C CA . PHE A 1 94 ? 20.186 -10.598 -32.520 1.00 63.50 94 PHE A CA 1
ATOM 763 C C . PHE A 1 94 ? 20.852 -11.835 -33.149 1.00 63.50 94 PHE A C 1
ATOM 765 O O . PHE A 1 94 ? 21.234 -11.809 -34.320 1.00 63.50 94 PHE A O 1
ATOM 772 N N . ARG A 1 95 ? 20.914 -12.966 -32.426 1.00 56.38 95 ARG A N 1
ATOM 773 C CA . ARG A 1 95 ? 21.452 -14.234 -32.964 1.00 56.38 95 ARG A CA 1
ATOM 774 C C . ARG A 1 95 ? 20.606 -14.811 -34.102 1.00 56.38 95 ARG A C 1
ATOM 776 O O . ARG A 1 95 ? 21.172 -15.375 -35.039 1.00 56.38 95 ARG A O 1
ATOM 783 N N . ALA A 1 96 ? 19.281 -14.676 -34.048 1.00 61.09 96 ALA A N 1
ATOM 784 C CA . ALA A 1 96 ? 18.401 -15.100 -35.137 1.00 61.09 96 ALA A CA 1
ATOM 785 C C . ALA A 1 96 ? 18.617 -14.265 -36.415 1.00 61.09 96 ALA A C 1
ATOM 787 O O . ALA A 1 96 ? 18.594 -14.813 -37.518 1.00 61.09 96 ALA A O 1
ATOM 788 N N . ASN A 1 97 ? 18.889 -12.964 -36.271 1.00 59.56 97 ASN A N 1
ATOM 789 C CA . ASN A 1 97 ? 19.165 -12.068 -37.394 1.00 59.56 97 ASN A CA 1
ATOM 790 C C . ASN A 1 97 ? 20.544 -12.338 -38.039 1.00 59.56 97 ASN A C 1
ATOM 792 O O . ASN A 1 97 ? 20.654 -12.408 -39.262 1.00 59.56 97 ASN A O 1
ATOM 796 N N . ILE A 1 98 ? 21.585 -12.612 -37.238 1.00 57.72 98 ILE A N 1
ATOM 797 C CA . ILE A 1 98 ? 22.923 -12.973 -37.756 1.00 57.72 98 ILE A CA 1
ATOM 798 C C . ILE A 1 98 ? 22.881 -14.244 -38.616 1.00 57.72 98 ILE A C 1
ATOM 800 O O . ILE A 1 98 ? 23.475 -14.272 -39.694 1.00 57.72 98 ILE A O 1
ATOM 804 N N . ARG A 1 99 ? 22.150 -15.282 -38.182 1.00 57.19 99 ARG A N 1
ATOM 805 C CA . ARG A 1 99 ? 22.019 -16.530 -38.958 1.00 57.19 99 ARG A CA 1
ATOM 806 C C . ARG A 1 99 ? 21.359 -16.310 -40.320 1.00 57.19 99 ARG A C 1
ATOM 808 O O . ARG A 1 99 ? 21.726 -16.976 -41.280 1.00 57.19 99 ARG A O 1
ATOM 815 N N . ARG A 1 100 ? 20.417 -15.365 -40.420 1.00 56.91 100 ARG A N 1
ATOM 816 C CA . ARG A 1 100 ? 19.754 -15.035 -41.689 1.00 56.91 100 ARG A CA 1
ATOM 817 C C . ARG A 1 100 ? 20.687 -14.297 -42.656 1.00 56.91 100 ARG A C 1
ATOM 819 O O . ARG A 1 100 ? 20.623 -14.544 -43.854 1.00 56.91 100 ARG A O 1
ATOM 826 N N . ARG A 1 101 ? 21.584 -13.448 -42.145 1.00 51.00 101 ARG A N 1
ATOM 827 C CA . ARG A 1 101 ? 22.543 -12.701 -42.976 1.00 51.00 101 ARG A CA 1
ATOM 828 C C . ARG A 1 101 ? 23.675 -13.583 -43.516 1.00 51.00 101 ARG A C 1
ATOM 830 O O . ARG A 1 101 ? 23.998 -13.491 -44.691 1.00 51.00 101 ARG A O 1
ATOM 837 N N . GLN A 1 102 ? 24.172 -14.530 -42.717 1.00 55.22 102 GLN A N 1
ATOM 838 C CA . GLN A 1 102 ? 25.180 -15.500 -43.175 1.00 55.22 102 GLN A CA 1
ATOM 839 C C . GLN A 1 102 ? 24.659 -16.469 -44.256 1.00 55.22 102 GLN A C 1
ATOM 841 O O . GLN A 1 102 ? 25.441 -16.928 -45.083 1.00 55.22 102 GLN A O 1
ATOM 846 N N . ALA A 1 103 ? 23.350 -16.751 -44.293 1.00 55.25 103 ALA A N 1
ATOM 847 C CA . ALA A 1 103 ? 22.742 -17.555 -45.357 1.00 55.25 103 ALA A CA 1
ATOM 848 C C . ALA A 1 103 ? 22.573 -16.783 -46.682 1.00 55.25 103 ALA A C 1
ATOM 850 O O . ALA A 1 103 ? 22.609 -17.396 -47.744 1.00 55.25 103 ALA A O 1
ATOM 851 N N . ALA A 1 104 ? 22.422 -15.454 -46.642 1.00 56.47 104 ALA A N 1
ATOM 852 C CA . ALA A 1 104 ? 22.298 -14.625 -47.845 1.00 56.47 104 ALA A CA 1
ATOM 853 C C . ALA A 1 104 ? 23.656 -14.382 -48.533 1.00 56.47 104 ALA A C 1
ATOM 855 O O . ALA A 1 104 ? 23.745 -14.438 -49.758 1.00 56.47 104 ALA A O 1
ATOM 856 N N . ASP A 1 105 ? 24.731 -14.213 -47.757 1.00 55.50 105 ASP A N 1
ATOM 857 C CA . ASP A 1 105 ? 26.077 -13.963 -48.297 1.00 55.50 105 ASP A CA 1
ATOM 858 C C . ASP A 1 105 ? 26.727 -15.221 -48.922 1.00 55.50 105 ASP A C 1
ATOM 860 O O . ASP A 1 105 ? 27.670 -15.117 -49.708 1.00 55.50 105 ASP A O 1
ATOM 864 N N . GLY A 1 106 ? 26.214 -16.420 -48.609 1.00 54.09 106 GLY A N 1
ATOM 865 C CA . GLY A 1 106 ? 26.676 -17.695 -49.175 1.00 54.09 106 GLY A CA 1
ATOM 866 C C . GLY A 1 10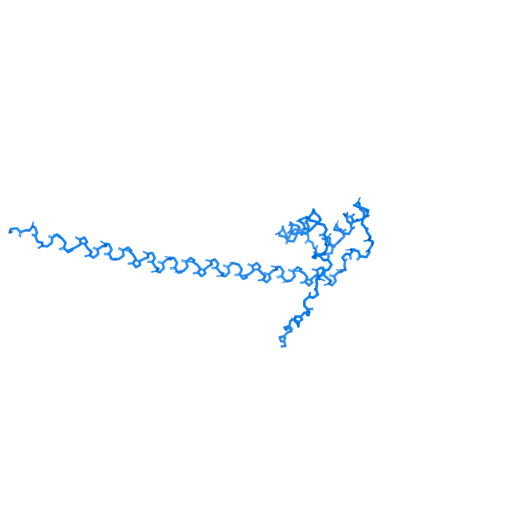6 ? 26.075 -18.055 -50.540 1.00 54.09 106 GLY A C 1
ATOM 867 O O . GLY A 1 106 ? 26.668 -18.846 -51.269 1.00 54.09 106 GLY A O 1
ATOM 868 N N . VAL A 1 107 ? 24.932 -17.470 -50.917 1.00 56.12 107 VAL A N 1
ATOM 869 C CA . VAL A 1 107 ? 24.251 -17.772 -52.193 1.00 56.12 107 VAL A CA 1
ATOM 870 C C . VAL A 1 107 ? 24.805 -16.922 -53.346 1.00 56.12 107 VAL A C 1
ATOM 872 O O . VAL A 1 107 ? 24.875 -17.394 -54.478 1.00 56.12 107 VAL A O 1
ATOM 875 N N . CYS A 1 108 ? 25.310 -15.714 -53.075 1.00 53.22 108 CYS A N 1
ATOM 876 C CA . CYS A 1 108 ? 25.834 -14.823 -54.119 1.00 53.22 108 CYS A CA 1
ATOM 877 C C . CYS A 1 108 ? 27.235 -15.189 -54.647 1.00 53.22 108 CYS A C 1
ATOM 879 O O . CYS A 1 108 ? 27.642 -14.653 -55.673 1.00 53.22 108 CYS A O 1
ATOM 881 N N . LYS A 1 109 ? 27.984 -16.099 -54.002 1.00 56.50 109 LYS A N 1
ATOM 882 C CA . LYS A 1 109 ? 29.322 -16.516 -54.479 1.00 56.50 109 LYS A CA 1
ATOM 883 C C . LYS A 1 109 ? 29.319 -17.648 -55.517 1.00 56.50 109 LYS A C 1
ATOM 885 O O . LYS A 1 109 ? 30.381 -17.947 -56.045 1.00 56.50 109 LYS A O 1
ATOM 890 N N . ASN A 1 110 ? 28.163 -18.237 -55.837 1.00 54.53 110 ASN A N 1
ATOM 891 C CA . ASN A 1 110 ? 28.039 -19.328 -56.820 1.00 54.53 110 ASN A CA 1
ATOM 892 C C . ASN A 1 110 ? 27.250 -18.946 -58.090 1.00 54.53 110 ASN A C 1
ATOM 894 O O . ASN A 1 110 ? 26.891 -19.818 -58.874 1.00 54.53 110 ASN A O 1
ATOM 898 N N . ALA A 1 111 ? 26.974 -17.654 -58.297 1.00 53.75 111 ALA A N 1
ATOM 899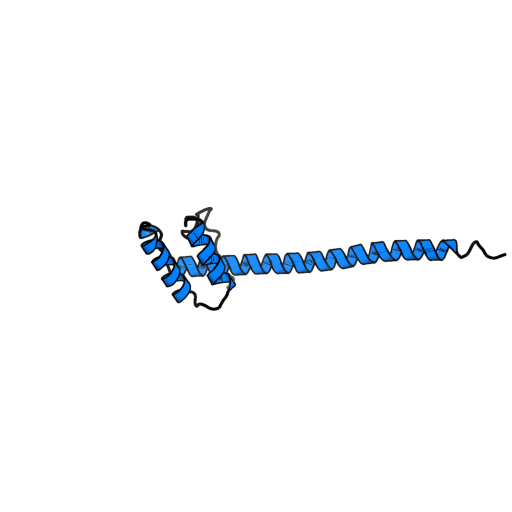 C CA . ALA A 1 111 ? 26.250 -17.131 -59.461 1.00 53.75 111 ALA A CA 1
ATOM 900 C C . ALA A 1 111 ? 27.085 -16.111 -60.263 1.00 53.75 111 ALA A C 1
ATOM 902 O O . ALA A 1 111 ? 26.554 -15.125 -60.769 1.00 53.75 111 ALA A O 1
ATOM 903 N N . GLY A 1 112 ? 28.399 -16.332 -60.348 1.00 51.25 112 GLY A N 1
ATOM 904 C CA . GLY A 1 112 ? 29.314 -15.581 -61.204 1.00 51.25 112 GLY A CA 1
ATOM 905 C C . GLY A 1 112 ? 30.111 -16.548 -62.070 1.00 51.25 112 GLY A C 1
ATOM 906 O O . GLY A 1 112 ? 30.911 -17.314 -61.536 1.00 51.25 112 GLY A O 1
ATOM 907 N N . LEU A 1 113 ? 29.806 -16.523 -63.370 1.00 40.06 113 LEU A N 1
ATOM 908 C CA . LEU A 1 113 ? 30.643 -16.997 -64.475 1.00 40.06 113 LEU A CA 1
ATOM 909 C C . LEU A 1 113 ? 32.065 -16.426 -64.399 1.00 40.06 113 LEU A C 1
ATOM 911 O O . LEU A 1 113 ? 32.193 -15.252 -63.978 1.00 40.06 113 LEU A O 1
#

Secondary structure (DSSP, 8-state):
--------SS---GGGGS-HHHHHHHHHHHHH--S-HHHHHHHHHHHHHHTT--GGGSPPHHHHHHHHHHHHHHHHHHHHHHHHHHHHHHHHHHHHHHHHHHHHHTTGGGS--

Foldseek 3Di:
DPPPPDPPPPDDFLLNVDDPVLNVVLVVCLVVPPDDLVRSLVVSLVVCVVVVHDNVSRDDSVSSVVVSVVVVVVVVVVVVVVVVVVVVCCVVVVVVVVVVVVVVVVVVVVPDD

pLDDT: mean 82.86, std 17.94, range [35.03, 97.94]

Radius of gyration: 25.67 Å; Cα contacts (8 Å, |Δi|>4): 48; chains: 1; bounding box: 52×30×78 Å

Sequence (113 aa):
MENEQRPTRGRLSKVDLLPDSIREQLHQMLREKRHTQEEIREAINALIDEHNLPEEMQLSRTGLNRYASRMEKVGAKIRASREMAEVWAAKLGFRANIRRRQAADGVCKNAGL

Mean predicted aligned error: 10.62 Å

Organism: Escherichia coli (NCBI:txid562)

Solvent-accessible surface area (backbone atoms only — not comparable to full-atom values): 6860 Å² total; per-residue (Å²): 135,85,79,72,75,73,77,66,83,87,64,78,51,65,70,74,70,45,58,67,72,62,39,50,52,52,53,49,51,66,70,67,65,83,59,53,76,64,58,51,44,52,55,51,35,50,49,39,54,74,68,71,48,64,74,86,63,50,70,48,70,71,57,49,53,53,50,54,54,49,49,53,52,52,52,51,52,51,51,55,51,50,54,50,50,51,55,51,48,51,58,52,52,52,53,58,52,52,58,56,52,60,58,56,67,63,60,67,76,77,75,69,134

InterPro domains:
  IPR021874 Bacteriophage Mu, Gp27 [PF11985] (15-97)